Protein AF-A0A382E3S7-F1 (afdb_monomer_lite)

Foldseek 3Di:
DDPDQWWWAFPPPRDIDRDWAFDPVQQDPVVRRTGTTFIADPVRHTDDDPPPPPPDDDDPVVVVVVVVVVVVPDDDDPVRVVVVVVVVVVVVVVVVVVVVVVVVVVVPPPDDDDDDDDDDDDDDDDDDDDDD

pLDDT: mean 80.13, std 17.56, range [38.5, 95.25]

Radius of gyration: 40.9 Å; chains: 1; bounding box: 57×37×119 Å

Organism: NCBI:txid408172

Sequence (132 aa):
MGKIQQLWRCPECNFETNYRGSCKDCSDKETNMWVQRERINADGSVYEKKLVSSTKGIDPEQMRAAFKANRAKQKKTRKQIAADKERQEAELEALKAAQAEQKAAEGSDHVHGPDCDHSSPDEIVFGVSEEE

Seconda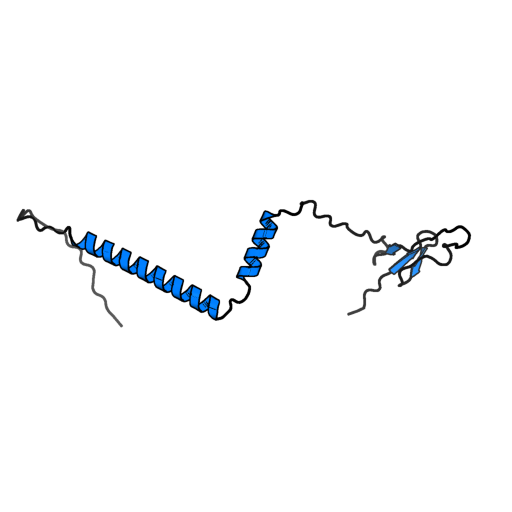ry structure (DSSP, 8-state):
----PPEEE-TTT--EESS-SB-TTT-BTTTTB--BPEEE-TTS-B--------SS---HHHHHHHHHHHHHHSPPPHHHHHHHHHHHHHHHHHHHHHHHHHHHHHTT------------------------

Structure (mmCIF, N/CA/C/O backbone):
data_AF-A0A382E3S7-F1
#
_entry.id   AF-A0A382E3S7-F1
#
loop_
_atom_site.group_PDB
_atom_site.id
_atom_site.type_symbol
_atom_site.label_atom_id
_atom_site.label_alt_id
_atom_site.label_comp_id
_atom_site.label_asym_id
_atom_site.label_entity_id
_atom_site.label_seq_id
_atom_site.pdbx_PDB_ins_code
_atom_site.Cartn_x
_atom_site.Cartn_y
_atom_site.Cartn_z
_atom_site.occupancy
_atom_site.B_iso_or_equiv
_atom_site.auth_seq_id
_atom_site.auth_comp_id
_atom_site.auth_asym_id
_atom_site.auth_atom_id
_atom_site.pdbx_PDB_model_num
ATOM 1 N N . MET A 1 1 ? -16.564 18.898 2.035 1.00 50.19 1 MET A N 1
ATOM 2 C CA . MET A 1 1 ? -16.312 17.475 2.354 1.00 50.19 1 MET A CA 1
ATOM 3 C C . MET A 1 1 ? -16.418 17.294 3.862 1.00 50.19 1 MET A C 1
ATOM 5 O O . MET A 1 1 ? -15.623 17.890 4.578 1.00 50.19 1 MET A O 1
ATOM 9 N N . GLY A 1 2 ? -17.432 16.577 4.354 1.00 61.94 2 GLY A N 1
ATOM 10 C CA . GLY A 1 2 ? -17.583 16.314 5.791 1.00 61.94 2 GLY A CA 1
ATOM 11 C C . GLY A 1 2 ? -16.500 15.351 6.284 1.00 61.94 2 GLY A C 1
ATOM 12 O O . GLY A 1 2 ? -16.167 14.395 5.587 1.00 61.94 2 GLY A O 1
ATOM 13 N N . LYS A 1 3 ? -15.917 15.603 7.461 1.00 71.19 3 LYS A N 1
ATOM 14 C CA . LYS A 1 3 ? -14.982 14.659 8.091 1.00 71.19 3 LYS A CA 1
ATOM 15 C C . LYS A 1 3 ? -15.770 13.420 8.518 1.00 71.19 3 LYS A C 1
ATOM 17 O O . LYS A 1 3 ? -16.670 13.538 9.344 1.00 71.19 3 LYS A O 1
ATOM 22 N N . ILE A 1 4 ? -15.430 12.253 7.975 1.00 70.06 4 ILE A N 1
ATOM 23 C CA . ILE A 1 4 ? -15.964 10.968 8.444 1.00 70.06 4 ILE A CA 1
ATOM 24 C C . ILE A 1 4 ? -15.457 10.772 9.878 1.00 70.06 4 ILE A C 1
ATOM 26 O O . ILE A 1 4 ? -14.257 10.585 10.090 1.00 70.06 4 ILE A O 1
ATOM 30 N N . GLN A 1 5 ? -16.349 10.885 10.863 1.00 80.19 5 GLN A N 1
ATOM 31 C CA . GLN A 1 5 ? -16.012 10.632 12.263 1.00 80.19 5 GLN A CA 1
ATOM 32 C C . GLN A 1 5 ? -15.920 9.121 12.482 1.00 80.19 5 GLN A C 1
ATOM 34 O O . GLN A 1 5 ? -16.788 8.366 12.052 1.00 80.19 5 GLN A O 1
ATOM 39 N N . GLN A 1 6 ? -14.827 8.672 13.099 1.00 88.62 6 GLN A N 1
ATOM 40 C CA . GLN A 1 6 ? -14.658 7.272 13.472 1.00 88.62 6 GLN A CA 1
ATOM 41 C C . GLN A 1 6 ? -15.352 7.035 14.808 1.00 88.62 6 GLN A C 1
ATOM 43 O O . GLN A 1 6 ? -14.973 7.651 15.802 1.00 88.62 6 GLN A O 1
ATOM 48 N N . LEU A 1 7 ? -16.327 6.132 14.821 1.00 93.75 7 LEU A N 1
ATOM 49 C CA . LEU A 1 7 ? -17.082 5.774 16.013 1.00 93.75 7 LEU A CA 1
ATOM 50 C C . LEU A 1 7 ? -16.496 4.519 16.677 1.00 93.75 7 LEU A C 1
ATOM 52 O O . LEU A 1 7 ? -15.999 3.603 16.015 1.00 93.75 7 LEU A O 1
ATOM 56 N N . TRP A 1 8 ? -16.563 4.499 18.002 1.00 94.88 8 TRP A N 1
ATOM 57 C CA . TRP A 1 8 ? -16.111 3.431 18.885 1.00 94.88 8 TRP A CA 1
ATOM 58 C C . TRP A 1 8 ? -17.223 3.108 19.880 1.00 94.88 8 TRP A C 1
ATOM 60 O O . TRP A 1 8 ? -17.720 4.015 20.545 1.00 94.88 8 TRP A O 1
ATOM 70 N N . ARG A 1 9 ? -17.592 1.836 20.021 1.00 95.25 9 ARG A N 1
ATOM 71 C CA . ARG A 1 9 ? -18.681 1.370 20.886 1.00 95.25 9 ARG A CA 1
ATOM 72 C C . ARG A 1 9 ? -18.159 0.412 21.955 1.00 95.25 9 ARG A C 1
ATOM 74 O O . ARG A 1 9 ? -17.304 -0.425 21.681 1.00 95.25 9 ARG A O 1
ATOM 81 N N . CYS A 1 10 ? -18.644 0.546 23.186 1.00 95.00 10 CYS A N 1
ATOM 82 C CA . CYS A 1 10 ? -18.407 -0.451 24.233 1.00 95.00 10 CYS A CA 1
ATOM 83 C C . CYS A 1 10 ? -19.260 -1.709 23.975 1.00 95.00 10 CYS A C 1
ATOM 85 O O . CYS A 1 10 ? -20.470 -1.549 23.818 1.00 95.00 10 CYS A O 1
ATOM 87 N N . PRO A 1 11 ? -18.689 -2.927 23.990 1.00 93.56 11 PRO A N 1
ATOM 88 C CA . PRO A 1 11 ? -19.461 -4.157 23.790 1.00 93.56 11 PRO A CA 1
ATOM 89 C C . PRO A 1 11 ? -20.428 -4.468 24.946 1.00 93.56 11 PRO A C 1
ATOM 91 O O . PRO A 1 11 ? -21.471 -5.067 24.721 1.00 93.56 11 PRO A O 1
ATOM 94 N N . GLU A 1 12 ? -20.125 -4.013 26.166 1.00 94.06 12 GLU A N 1
ATOM 95 C CA . GLU A 1 12 ? -20.923 -4.325 27.363 1.00 94.06 12 GLU A CA 1
ATOM 96 C C . GLU A 1 12 ? -22.124 -3.384 27.546 1.00 94.06 12 GLU A C 1
ATOM 98 O O . GLU A 1 12 ? -23.239 -3.812 27.825 1.00 94.06 12 GLU A O 1
ATOM 103 N N . CYS A 1 13 ? -21.906 -2.073 27.395 1.00 93.31 13 CYS A N 1
ATOM 104 C CA . CYS A 1 13 ? -22.916 -1.051 27.700 1.00 93.31 13 CYS A CA 1
ATOM 105 C C . CYS A 1 13 ? -23.410 -0.269 26.477 1.00 93.31 13 CYS A C 1
ATOM 107 O O . CYS A 1 13 ? -24.183 0.673 26.628 1.00 93.31 13 CYS A O 1
ATOM 109 N N . ASN A 1 14 ? -22.947 -0.613 25.270 1.00 92.06 14 ASN A N 1
ATOM 110 C CA . ASN A 1 14 ? -23.284 0.061 24.010 1.00 92.06 14 ASN A CA 1
ATOM 111 C C . ASN A 1 14 ? -22.984 1.571 23.961 1.00 92.06 14 ASN A C 1
ATOM 113 O O . ASN A 1 14 ? -23.419 2.252 23.036 1.00 92.06 14 ASN A O 1
ATOM 117 N N . PHE A 1 15 ? -22.210 2.111 24.907 1.00 92.62 15 PHE A N 1
ATOM 118 C CA . PHE A 1 15 ? -21.819 3.518 24.890 1.00 92.62 15 PHE A CA 1
ATOM 119 C C . PHE A 1 15 ? -20.921 3.830 23.685 1.00 92.62 15 PHE A C 1
ATOM 121 O O . PHE A 1 15 ? -19.879 3.189 23.499 1.00 92.62 15 PHE A O 1
ATOM 128 N N . GLU A 1 16 ? -21.304 4.840 22.902 1.00 92.88 16 GLU A N 1
ATOM 129 C CA . GLU A 1 16 ? -20.612 5.263 21.684 1.00 92.88 16 GLU A CA 1
ATOM 130 C C . GLU A 1 16 ? -19.790 6.530 21.885 1.00 92.88 16 GLU A C 1
ATOM 132 O O . GLU A 1 16 ? -20.173 7.462 22.593 1.00 92.88 16 GLU A O 1
ATOM 137 N N . THR A 1 17 ? -18.635 6.585 21.230 1.00 93.25 17 THR A N 1
ATOM 138 C CA . THR A 1 17 ? -17.763 7.747 21.286 1.00 93.25 17 THR A CA 1
ATOM 139 C C . THR A 1 17 ? -16.820 7.852 20.089 1.00 93.25 17 THR A C 1
ATOM 141 O O . THR A 1 17 ? -16.631 6.903 19.340 1.00 93.25 17 THR A O 1
ATOM 144 N N . ASN A 1 18 ? -16.188 9.013 19.925 1.00 92.81 18 ASN A N 1
ATOM 145 C CA . ASN A 1 18 ? -15.273 9.304 18.817 1.00 92.81 18 ASN A CA 1
ATOM 146 C C . ASN A 1 18 ? -13.796 9.020 19.141 1.00 92.81 18 ASN A C 1
ATOM 148 O O . ASN A 1 18 ? -12.920 9.246 18.306 1.00 92.81 18 ASN A O 1
ATOM 152 N N . TYR A 1 19 ? -13.493 8.564 20.358 1.00 90.44 19 TYR A N 1
ATOM 153 C CA . TYR A 1 19 ? -12.133 8.259 20.795 1.00 90.44 19 TYR A CA 1
ATOM 154 C C . TYR A 1 19 ? -11.925 6.761 21.034 1.00 90.44 19 TYR A C 1
ATOM 156 O O . TYR A 1 19 ? -12.790 6.043 21.532 1.00 90.44 19 TYR A O 1
ATOM 164 N N . ARG A 1 20 ? -10.716 6.295 20.723 1.00 92.75 20 ARG A N 1
ATOM 165 C CA . ARG A 1 20 ? -10.275 4.931 21.020 1.00 92.75 20 ARG A CA 1
ATOM 166 C C . ARG A 1 20 ? -9.900 4.809 22.497 1.00 92.75 20 ARG A C 1
ATOM 168 O O . ARG A 1 20 ? -9.210 5.677 23.022 1.00 92.75 20 ARG A O 1
ATOM 175 N N . GLY A 1 21 ? -10.277 3.710 23.147 1.00 93.56 21 GLY A N 1
ATOM 176 C CA . GLY A 1 21 ? -9.838 3.405 24.512 1.00 93.56 21 GLY A CA 1
ATOM 177 C C . GLY A 1 21 ? -10.762 2.444 25.249 1.00 93.56 21 GLY A C 1
ATOM 178 O O . GLY A 1 21 ? -11.739 1.955 24.679 1.00 93.56 21 GLY A O 1
ATOM 179 N N . SER A 1 22 ? -10.469 2.198 26.526 1.00 93.88 22 SER A N 1
ATOM 180 C CA . SER A 1 22 ? -11.295 1.353 27.390 1.00 93.88 22 SER A CA 1
ATOM 181 C C . SER A 1 22 ? -12.539 2.084 27.896 1.00 93.88 22 SER A C 1
ATOM 183 O O . SER A 1 22 ? -12.517 3.299 28.123 1.00 93.88 22 SER A O 1
ATOM 185 N N . CYS A 1 23 ? -13.649 1.363 28.031 1.00 94.69 23 CYS A N 1
ATOM 186 C CA . CYS A 1 23 ? -14.882 1.904 28.580 1.00 94.69 23 CYS A CA 1
ATOM 187 C C . CYS A 1 23 ? -14.695 2.224 30.061 1.00 94.69 23 CYS A C 1
ATOM 189 O O . CYS A 1 23 ? -14.316 1.343 30.821 1.00 94.69 23 CYS A O 1
ATOM 191 N N . LYS A 1 24 ? -14.948 3.469 30.474 1.00 90.44 24 LYS A N 1
ATOM 192 C CA . LYS A 1 24 ? -14.728 3.893 31.863 1.00 90.44 24 LYS A CA 1
ATOM 193 C C . LYS A 1 24 ? -15.689 3.206 32.833 1.00 90.44 24 LYS A C 1
ATOM 195 O O . LYS A 1 24 ? -15.273 2.869 33.929 1.00 90.44 24 LYS A O 1
ATOM 200 N N . ASP A 1 25 ? -16.928 2.986 32.405 1.00 91.69 25 ASP A N 1
ATOM 201 C CA . ASP A 1 25 ? -17.975 2.429 33.266 1.00 91.69 25 ASP A CA 1
ATOM 202 C C . ASP A 1 25 ? -17.889 0.902 33.371 1.00 91.69 25 ASP A C 1
ATOM 204 O O . ASP A 1 25 ? -18.313 0.326 34.364 1.00 91.69 25 ASP A O 1
ATOM 208 N N . CYS A 1 26 ? -17.313 0.246 32.359 1.00 93.31 26 CYS A N 1
ATOM 209 C CA . CYS A 1 26 ? -17.173 -1.213 32.319 1.00 93.31 26 CYS A CA 1
ATOM 210 C C . CYS A 1 26 ? -15.752 -1.698 32.638 1.00 93.31 26 CYS A C 1
ATOM 212 O O . CYS A 1 26 ? -15.540 -2.899 32.755 1.00 93.31 26 CYS A O 1
ATOM 214 N N . SER A 1 27 ? -14.766 -0.796 32.728 1.00 93.31 27 SER A N 1
ATOM 215 C CA . SER A 1 27 ? -13.406 -1.160 33.140 1.00 93.31 27 SER A CA 1
ATOM 216 C C . SER A 1 27 ? -13.234 -0.908 34.625 1.00 93.31 27 SER A C 1
ATOM 218 O O . SER A 1 27 ? -13.452 0.208 35.093 1.00 93.31 27 SER A O 1
ATOM 220 N N . ASP A 1 28 ? -12.760 -1.918 35.334 1.00 92.50 28 ASP A N 1
ATOM 221 C CA . ASP A 1 28 ? -12.483 -1.857 36.755 1.00 92.50 28 ASP A CA 1
ATOM 222 C C . ASP A 1 28 ? -10.996 -2.134 37.015 1.00 92.50 28 ASP A C 1
ATOM 224 O O . ASP A 1 28 ? -10.402 -3.101 36.533 1.00 92.50 28 ASP A O 1
ATOM 228 N N . LYS A 1 29 ? -10.378 -1.228 37.772 1.00 88.25 29 LYS A N 1
ATOM 229 C CA . LYS A 1 29 ? -8.959 -1.298 38.123 1.00 88.25 29 LYS A CA 1
ATOM 230 C C . LYS A 1 29 ? -8.702 -2.276 39.262 1.00 88.25 29 LYS A C 1
ATOM 232 O O . LYS A 1 29 ? -7.616 -2.840 39.309 1.00 88.25 29 LYS A O 1
ATOM 237 N N . GLU A 1 30 ? -9.663 -2.465 40.164 1.00 90.62 30 GLU A N 1
ATOM 238 C CA . GLU A 1 30 ? -9.498 -3.331 41.336 1.00 90.62 30 GLU A CA 1
ATOM 239 C C . GLU A 1 30 ? -9.514 -4.803 40.922 1.00 90.62 30 GLU A C 1
ATOM 241 O O . GLU A 1 30 ? -8.647 -5.581 41.318 1.00 90.62 30 GLU A O 1
ATOM 246 N N . THR A 1 31 ? -10.431 -5.164 40.025 1.00 90.75 31 THR A N 1
ATOM 247 C CA . THR A 1 31 ? -10.517 -6.508 39.434 1.00 90.75 31 THR A CA 1
ATOM 248 C C . THR A 1 31 ? -9.607 -6.712 38.215 1.00 90.75 31 THR A C 1
ATOM 250 O O . THR A 1 31 ? -9.568 -7.807 37.657 1.00 90.75 31 THR A O 1
ATOM 253 N N . ASN A 1 32 ? -8.839 -5.692 37.804 1.00 90.19 32 ASN A N 1
ATOM 254 C CA . ASN A 1 32 ? -8.015 -5.686 36.584 1.00 90.19 32 ASN A CA 1
ATOM 255 C C . ASN A 1 32 ? -8.791 -6.029 35.294 1.00 90.19 32 ASN A C 1
ATOM 257 O O . ASN A 1 32 ? -8.220 -6.547 34.330 1.00 90.19 32 ASN A O 1
ATOM 261 N N . MET A 1 33 ? -10.084 -5.717 35.246 1.00 92.12 33 MET A N 1
ATOM 262 C CA . MET A 1 33 ? -10.922 -5.913 34.068 1.00 92.12 33 MET A CA 1
ATOM 263 C C . MET A 1 33 ? -10.902 -4.669 33.178 1.00 92.12 33 MET A C 1
ATOM 265 O O . MET A 1 33 ? -11.354 -3.597 33.569 1.00 92.12 33 MET A O 1
ATOM 269 N N . TRP A 1 34 ? -10.418 -4.807 31.944 1.00 92.75 34 TRP A N 1
ATOM 270 C CA . TRP A 1 34 ? -10.327 -3.700 30.987 1.00 92.75 34 TRP A CA 1
ATOM 271 C C . TRP A 1 34 ? -11.161 -3.987 29.743 1.00 92.75 34 TRP A C 1
ATOM 273 O O . TRP A 1 34 ? -10.749 -4.746 28.867 1.00 92.75 34 TRP A O 1
ATOM 283 N N . VAL A 1 35 ? -12.315 -3.333 29.631 1.00 94.62 35 VAL A N 1
ATOM 284 C CA . VAL A 1 35 ? -13.209 -3.491 28.477 1.00 94.62 35 VAL A CA 1
ATOM 285 C C . VAL A 1 35 ? -12.803 -2.498 27.396 1.00 94.62 35 VAL A C 1
ATOM 287 O O . VAL A 1 35 ? -12.996 -1.291 27.552 1.00 94.62 35 VAL A O 1
ATOM 290 N N . GLN A 1 36 ? -12.219 -2.970 26.292 1.00 94.88 36 GLN A N 1
ATOM 291 C CA . GLN A 1 36 ? -11.890 -2.104 25.157 1.00 94.88 36 GLN A CA 1
ATOM 292 C C . GLN A 1 36 ? -13.121 -1.798 24.306 1.00 94.88 36 GLN A C 1
ATOM 294 O O . GLN A 1 36 ? -13.935 -2.673 24.037 1.00 94.88 36 GLN A O 1
ATOM 299 N N . ARG A 1 37 ? -13.236 -0.546 23.851 1.00 94.81 37 ARG A N 1
ATOM 300 C CA . ARG A 1 37 ? -14.230 -0.187 22.838 1.00 94.81 37 ARG A CA 1
ATOM 301 C C . ARG A 1 37 ? -13.806 -0.719 21.476 1.00 94.81 37 ARG A C 1
ATOM 303 O O . ARG A 1 37 ? -12.639 -0.609 21.091 1.00 94.81 37 ARG A O 1
ATOM 310 N N . GLU A 1 38 ? -14.777 -1.210 20.731 1.00 94.69 38 GLU A N 1
ATOM 311 C CA . GLU A 1 38 ? -14.614 -1.702 19.373 1.00 94.69 38 GLU A CA 1
ATOM 312 C C . GLU A 1 38 ? -14.930 -0.592 18.382 1.00 94.69 38 GLU A C 1
ATOM 314 O O . GLU A 1 38 ? -15.806 0.241 18.611 1.00 94.69 38 GLU A O 1
ATOM 319 N N . ARG A 1 39 ? -14.200 -0.545 17.271 1.00 94.12 39 ARG A N 1
ATOM 320 C CA . ARG A 1 39 ? -14.506 0.412 16.211 1.00 94.12 39 ARG A CA 1
ATOM 321 C C . ARG A 1 39 ? -15.773 -0.046 15.496 1.00 94.12 39 ARG A C 1
ATOM 323 O O . ARG A 1 39 ? -15.907 -1.228 15.205 1.00 94.12 39 ARG A O 1
ATOM 330 N N . ILE A 1 40 ? -16.648 0.892 15.167 1.00 94.25 40 ILE A N 1
ATOM 331 C CA . ILE A 1 40 ? -17.872 0.639 14.406 1.00 94.25 40 ILE A CA 1
ATOM 332 C C . ILE A 1 40 ? -17.862 1.422 13.092 1.00 94.25 40 ILE A C 1
ATOM 334 O O . ILE A 1 40 ? -17.265 2.498 12.970 1.00 94.25 40 ILE A O 1
ATOM 338 N N . ASN A 1 41 ? -18.475 0.824 12.081 1.00 91.25 41 ASN A N 1
ATOM 339 C CA . ASN A 1 41 ? -18.700 1.417 10.773 1.00 91.25 41 ASN A CA 1
ATOM 340 C C . ASN A 1 41 ? -19.942 2.335 10.801 1.00 91.25 41 ASN A C 1
ATOM 342 O O . ASN A 1 41 ? -20.670 2.393 11.790 1.00 91.25 41 ASN A O 1
ATOM 346 N N . ALA A 1 42 ? -20.192 3.074 9.715 1.00 86.94 42 ALA A N 1
ATOM 347 C CA . ALA A 1 42 ? -21.321 4.013 9.629 1.00 86.94 42 ALA A CA 1
ATOM 348 C C . ALA A 1 42 ? -22.706 3.329 9.625 1.00 86.94 42 ALA A C 1
ATOM 350 O O . ALA A 1 42 ? -23.699 3.942 9.996 1.00 86.94 42 ALA A O 1
ATOM 351 N N . ASP A 1 43 ? -22.762 2.065 9.217 1.00 87.56 43 ASP A N 1
ATOM 352 C CA . ASP A 1 43 ? -23.914 1.158 9.282 1.00 87.56 43 ASP A CA 1
ATOM 353 C C . ASP A 1 43 ? -24.123 0.549 10.684 1.00 87.56 43 ASP A C 1
ATOM 355 O O . ASP A 1 43 ? -25.085 -0.182 10.899 1.00 87.56 43 ASP A O 1
ATOM 359 N N . GLY A 1 44 ? -23.232 0.829 11.643 1.00 85.56 44 GLY A N 1
ATOM 360 C CA . GLY A 1 44 ? -23.298 0.301 13.007 1.00 85.56 44 GLY A CA 1
ATOM 361 C C . GLY A 1 44 ? -22.739 -1.115 13.172 1.00 85.56 44 GLY A C 1
ATOM 362 O O . GLY A 1 44 ? -22.763 -1.638 14.288 1.00 85.56 44 GLY A O 1
ATOM 363 N N . SER A 1 45 ? -22.214 -1.727 12.104 1.00 89.44 45 SER A N 1
ATOM 364 C CA . SER A 1 45 ? -21.506 -3.007 12.181 1.00 89.44 45 SER A CA 1
ATOM 365 C C . SER A 1 45 ? -20.131 -2.845 12.839 1.00 89.44 45 SER A C 1
ATOM 367 O O . SER A 1 45 ? -19.499 -1.785 12.752 1.00 89.44 45 SER A O 1
ATOM 369 N N . VAL A 1 46 ? -19.651 -3.900 13.504 1.00 91.06 46 VAL A N 1
ATOM 370 C CA . VAL A 1 46 ? -18.303 -3.926 14.090 1.00 91.06 46 VAL A CA 1
ATOM 371 C C . VAL A 1 46 ? -17.264 -3.903 12.971 1.00 91.06 46 VAL A C 1
ATOM 373 O O . VAL A 1 46 ? -17.356 -4.621 11.976 1.00 91.06 46 VAL A O 1
ATOM 376 N N . TYR A 1 47 ? -16.259 -3.047 13.125 1.00 90.75 47 TYR A N 1
ATOM 377 C CA . TYR A 1 47 ? -15.163 -2.936 12.178 1.00 90.75 47 TYR A CA 1
ATOM 378 C C . TYR A 1 47 ? -14.249 -4.157 12.282 1.00 90.75 47 TYR A C 1
ATOM 380 O O . TYR A 1 47 ? -13.415 -4.267 13.183 1.00 90.75 47 TYR A O 1
ATOM 388 N N . GLU A 1 48 ? -14.336 -5.034 11.291 1.00 88.62 48 GLU A N 1
ATOM 389 C CA . GLU A 1 48 ? -13.380 -6.117 11.118 1.00 88.62 48 GLU A CA 1
ATOM 390 C C . GLU A 1 48 ? -12.150 -5.627 10.352 1.00 88.62 48 GLU A C 1
ATOM 392 O O . GLU A 1 48 ? -12.202 -5.251 9.173 1.00 88.62 48 GLU A O 1
ATOM 397 N N . LYS A 1 49 ? -10.990 -5.658 11.015 1.00 84.75 49 LYS A N 1
ATOM 398 C CA . LYS A 1 49 ? -9.719 -5.441 10.329 1.00 84.75 49 LYS A CA 1
ATOM 399 C C . LYS A 1 49 ? -9.453 -6.650 9.437 1.00 84.75 49 LYS A C 1
ATOM 401 O O . LYS A 1 49 ? -8.966 -7.671 9.913 1.00 84.75 49 LYS A O 1
ATOM 406 N N . LYS A 1 50 ? -9.708 -6.511 8.134 1.00 83.06 50 LYS A N 1
ATOM 407 C CA . LYS A 1 50 ? -9.275 -7.503 7.144 1.00 83.06 50 LYS A CA 1
ATOM 408 C C . LYS A 1 50 ? -7.760 -7.651 7.242 1.00 83.06 50 LYS A C 1
ATOM 410 O O . LYS A 1 50 ? -7.008 -6.757 6.846 1.00 83.06 50 LYS A O 1
ATOM 415 N N . LEU A 1 51 ? -7.311 -8.766 7.810 1.00 77.88 51 LEU A N 1
ATOM 416 C CA . LEU A 1 51 ? -5.922 -9.178 7.734 1.00 77.88 51 LEU A CA 1
ATOM 417 C C . LEU A 1 51 ? -5.684 -9.558 6.279 1.00 77.88 51 LEU A C 1
ATOM 419 O O . LEU A 1 51 ? -5.978 -10.671 5.858 1.00 77.88 51 LEU A O 1
ATOM 423 N N . VAL A 1 52 ? -5.190 -8.607 5.490 1.00 74.44 52 VAL A N 1
ATOM 424 C CA . VAL A 1 52 ? -4.651 -8.911 4.167 1.00 74.44 52 VAL A CA 1
ATOM 425 C C . VAL A 1 52 ? -3.300 -9.580 4.401 1.00 74.44 52 VAL A C 1
ATOM 427 O O . VAL A 1 52 ? -2.246 -8.981 4.205 1.00 74.44 52 VAL A O 1
ATOM 430 N N . SER A 1 53 ? -3.313 -10.809 4.916 1.00 70.31 53 SER A N 1
ATOM 431 C CA . SER A 1 53 ? -2.162 -11.677 4.760 1.00 70.31 53 SER A CA 1
ATOM 432 C C . SER A 1 53 ? -2.109 -11.997 3.273 1.00 70.31 53 SER A C 1
ATOM 434 O O . SER A 1 53 ? -3.018 -12.605 2.709 1.00 70.31 53 SER A O 1
ATOM 436 N N . SER A 1 54 ? -1.070 -11.511 2.595 1.00 67.00 54 SER A N 1
ATOM 437 C CA . SER A 1 54 ? -0.754 -12.044 1.276 1.00 67.00 54 SER A CA 1
ATOM 438 C C . SER A 1 54 ? -0.561 -13.545 1.459 1.00 67.00 54 SER A C 1
ATOM 440 O O . SER A 1 54 ? 0.387 -13.971 2.113 1.00 67.00 54 SER A O 1
ATOM 442 N N . THR A 1 55 ? -1.477 -14.348 0.920 1.00 66.94 55 THR A N 1
ATOM 443 C CA . THR A 1 55 ? -1.372 -15.817 0.922 1.00 66.94 55 THR A CA 1
ATOM 444 C C . THR A 1 55 ? -0.162 -16.293 0.127 1.00 66.94 55 THR A C 1
ATOM 446 O O . THR A 1 55 ? 0.296 -17.419 0.289 1.00 66.94 55 THR A O 1
ATOM 449 N N . LYS A 1 56 ? 0.378 -15.419 -0.724 1.00 76.00 56 LYS A N 1
ATOM 450 C CA . LYS A 1 56 ? 1.610 -15.650 -1.459 1.00 76.00 56 LYS A CA 1
ATOM 451 C C . LYS A 1 56 ? 2.783 -15.261 -0.569 1.00 76.00 56 LYS A C 1
ATOM 453 O O . LYS A 1 56 ? 2.888 -14.101 -0.158 1.00 76.00 56 LYS A O 1
ATOM 458 N N . GLY A 1 57 ? 3.645 -16.239 -0.291 1.00 77.06 57 GLY A N 1
ATOM 459 C CA . GLY A 1 57 ? 4.969 -15.992 0.267 1.00 77.06 57 GLY A CA 1
ATOM 460 C C . GLY A 1 57 ? 5.757 -15.024 -0.618 1.00 77.06 57 GLY A C 1
ATOM 461 O O . GLY A 1 57 ? 5.469 -14.868 -1.805 1.00 77.06 57 GLY A O 1
ATOM 462 N N . ILE A 1 58 ? 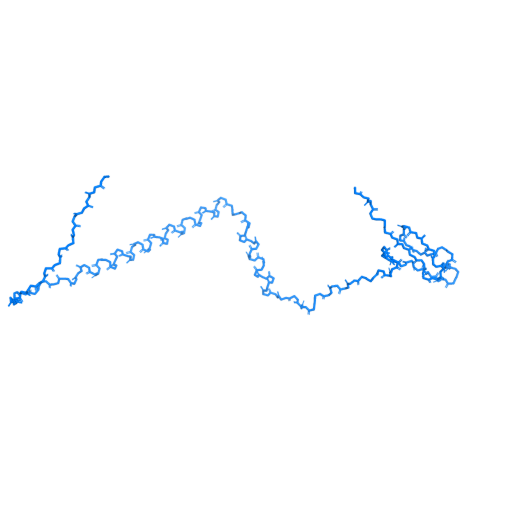6.733 -14.342 -0.024 1.00 81.38 58 ILE A N 1
ATOM 463 C CA . ILE A 1 58 ? 7.594 -13.412 -0.755 1.00 81.38 58 ILE A CA 1
ATOM 464 C C . ILE A 1 58 ? 8.436 -14.228 -1.739 1.00 81.38 58 ILE A C 1
ATOM 466 O O . ILE A 1 58 ? 9.305 -14.988 -1.319 1.00 81.38 58 ILE A O 1
ATOM 470 N N . ASP A 1 59 ? 8.188 -14.061 -3.037 1.00 89.19 59 ASP A N 1
ATOM 471 C CA . ASP A 1 59 ? 9.006 -14.670 -4.083 1.00 89.19 59 ASP A CA 1
ATOM 472 C C . ASP A 1 59 ? 10.306 -13.853 -4.269 1.00 89.19 59 ASP A C 1
ATOM 474 O O . ASP A 1 59 ? 10.262 -12.687 -4.692 1.00 89.19 59 ASP A O 1
ATOM 478 N N . PRO A 1 60 ? 11.486 -14.422 -3.950 1.00 91.50 60 PRO A N 1
ATOM 479 C CA . PRO A 1 60 ? 12.760 -13.714 -4.046 1.00 91.50 60 PRO A CA 1
ATOM 480 C C . PRO A 1 60 ? 13.132 -13.338 -5.485 1.00 91.50 60 PRO A C 1
ATOM 482 O O . PRO A 1 60 ? 13.908 -12.397 -5.694 1.00 91.50 60 PRO A O 1
ATOM 485 N N . GLU A 1 61 ? 12.629 -14.058 -6.486 1.00 92.25 61 GLU A N 1
ATOM 486 C CA . GLU A 1 61 ? 12.896 -13.750 -7.887 1.00 92.25 61 GLU A CA 1
ATOM 487 C C . GLU A 1 61 ? 12.055 -12.565 -8.356 1.00 92.25 61 GLU A C 1
ATOM 489 O O . GLU A 1 61 ? 12.595 -11.613 -8.928 1.00 92.25 61 GLU A O 1
ATOM 494 N N . GLN A 1 62 ? 10.775 -12.537 -7.981 1.00 90.94 62 GLN A N 1
ATOM 495 C CA . GLN A 1 62 ? 9.902 -11.391 -8.220 1.00 90.94 62 GLN A CA 1
ATOM 496 C C . GLN A 1 62 ? 10.444 -10.108 -7.568 1.00 90.94 62 GLN A C 1
ATOM 498 O O . GLN A 1 62 ? 10.466 -9.047 -8.197 1.00 90.94 62 GLN A O 1
ATOM 503 N N . MET A 1 63 ? 10.964 -10.200 -6.340 1.00 90.06 63 MET A N 1
ATOM 504 C CA . MET A 1 63 ? 11.596 -9.067 -5.651 1.00 90.06 63 MET A CA 1
ATOM 505 C C . MET A 1 63 ? 12.853 -8.573 -6.377 1.00 90.06 63 MET A C 1
ATOM 507 O O . MET A 1 63 ? 13.043 -7.364 -6.552 1.00 90.06 63 MET A O 1
ATOM 511 N N . ARG A 1 64 ? 13.702 -9.492 -6.860 1.00 94.50 64 ARG A N 1
ATOM 512 C CA . ARG A 1 64 ? 14.883 -9.138 -7.665 1.00 94.50 64 ARG A CA 1
ATOM 513 C C . ARG A 1 64 ? 14.493 -8.483 -8.987 1.00 94.50 64 ARG A C 1
ATOM 515 O O . ARG A 1 64 ? 15.120 -7.495 -9.373 1.00 94.50 64 ARG A O 1
ATOM 522 N N . ALA A 1 65 ? 13.465 -8.988 -9.664 1.00 94.56 65 ALA A N 1
ATOM 523 C CA . ALA A 1 65 ? 12.959 -8.409 -10.904 1.00 94.56 65 ALA A CA 1
ATOM 524 C C . ALA A 1 65 ? 12.416 -6.987 -10.682 1.00 94.56 65 ALA A C 1
ATOM 526 O O . ALA A 1 65 ? 12.799 -6.064 -11.404 1.00 94.56 65 ALA A O 1
ATOM 527 N N . ALA A 1 66 ? 11.614 -6.779 -9.633 1.00 93.44 66 ALA A N 1
ATOM 528 C CA . ALA A 1 66 ? 11.096 -5.463 -9.265 1.00 93.44 66 ALA A CA 1
ATOM 529 C C . ALA A 1 66 ? 12.226 -4.469 -8.948 1.00 93.44 66 ALA A C 1
ATOM 531 O O . ALA A 1 66 ? 12.202 -3.325 -9.408 1.00 93.44 66 ALA A O 1
ATOM 532 N N . PHE A 1 67 ? 13.260 -4.909 -8.225 1.00 94.31 67 PHE A N 1
ATOM 533 C CA . PHE A 1 67 ? 14.422 -4.074 -7.931 1.00 94.31 67 PHE A CA 1
ATOM 534 C C . PHE A 1 67 ? 15.183 -3.674 -9.200 1.00 94.31 67 PHE A C 1
ATOM 536 O O . PHE A 1 67 ? 15.501 -2.497 -9.385 1.00 94.31 67 PHE A O 1
ATOM 543 N N . LYS A 1 68 ? 15.431 -4.626 -10.110 1.00 94.44 68 LYS A N 1
ATOM 544 C CA . LYS A 1 68 ? 16.060 -4.346 -11.411 1.00 94.44 68 LYS A CA 1
ATOM 545 C C . LYS A 1 68 ? 15.232 -3.354 -12.232 1.00 94.44 68 LYS A C 1
ATOM 547 O O . LYS A 1 68 ? 15.792 -2.391 -12.748 1.00 94.44 68 LYS A O 1
ATOM 552 N N . ALA A 1 69 ? 13.914 -3.538 -12.299 1.00 92.19 69 ALA A N 1
ATOM 553 C CA . ALA A 1 69 ? 13.014 -2.641 -13.021 1.00 92.19 69 ALA A CA 1
ATOM 554 C C . ALA A 1 69 ? 13.018 -1.219 -12.435 1.00 92.19 69 ALA A C 1
ATOM 556 O O . ALA A 1 69 ? 13.099 -0.241 -13.176 1.00 92.19 69 ALA A O 1
ATOM 557 N N . ASN A 1 70 ? 12.994 -1.086 -11.107 1.00 92.56 70 ASN A N 1
ATOM 558 C CA . ASN A 1 70 ? 13.079 0.215 -10.445 1.00 92.56 70 ASN A CA 1
ATOM 559 C C . ASN A 1 70 ? 14.428 0.890 -10.692 1.00 92.56 70 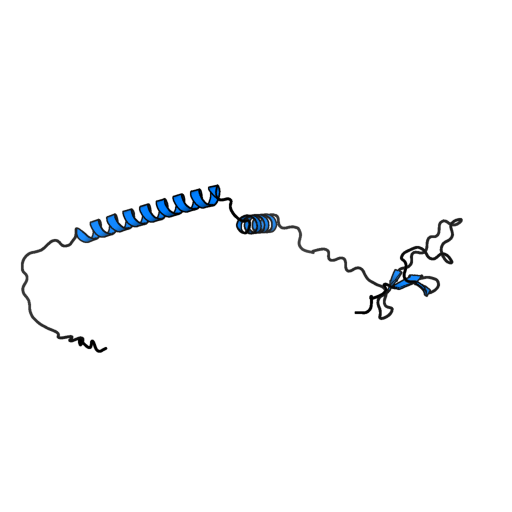ASN A C 1
ATOM 561 O O . ASN A 1 70 ? 14.467 2.079 -10.998 1.00 92.56 70 ASN A O 1
ATOM 565 N N . ARG A 1 71 ? 15.526 0.132 -10.632 1.00 88.75 71 ARG A N 1
ATOM 566 C CA . ARG A 1 71 ? 16.867 0.639 -10.938 1.00 88.75 71 ARG A CA 1
ATOM 567 C C . ARG A 1 71 ? 16.992 1.096 -12.393 1.00 88.75 71 ARG A C 1
ATOM 569 O O . ARG A 1 71 ? 17.621 2.114 -12.642 1.00 88.75 71 ARG A O 1
ATOM 576 N N . ALA A 1 72 ? 16.367 0.395 -13.338 1.00 85.75 72 ALA A N 1
ATOM 577 C CA . ALA A 1 72 ? 16.356 0.788 -14.748 1.00 85.75 72 ALA A CA 1
ATOM 578 C C . ALA A 1 72 ? 15.576 2.091 -15.004 1.00 85.75 72 ALA A C 1
ATOM 580 O O . ALA A 1 72 ? 15.946 2.861 -15.885 1.00 85.75 72 ALA A O 1
ATOM 581 N N . LYS A 1 73 ? 14.523 2.361 -14.219 1.00 86.62 73 LYS A N 1
ATOM 582 C CA . LYS A 1 73 ? 13.733 3.605 -14.292 1.00 86.62 73 LYS A CA 1
ATOM 583 C C . LYS A 1 73 ? 14.429 4.809 -13.651 1.00 86.62 73 LYS A C 1
ATOM 585 O O . LYS A 1 73 ? 14.013 5.944 -13.879 1.00 86.62 73 LYS A O 1
ATOM 590 N N . GLN A 1 74 ? 15.453 4.591 -12.826 1.00 86.06 74 GLN A N 1
ATOM 591 C CA . GLN A 1 74 ? 16.205 5.690 -12.227 1.00 86.06 74 GLN A CA 1
ATOM 592 C C . GLN A 1 74 ? 17.012 6.424 -13.300 1.00 86.06 74 GLN A C 1
ATOM 594 O O . GLN A 1 74 ? 17.612 5.813 -14.184 1.00 86.06 74 GLN A O 1
ATOM 599 N N . LYS A 1 75 ? 17.034 7.760 -13.215 1.00 86.00 75 LYS A N 1
ATOM 600 C CA . LYS A 1 75 ? 17.795 8.595 -14.148 1.00 86.00 75 LYS A CA 1
ATOM 601 C C . LYS A 1 75 ? 19.278 8.230 -14.059 1.00 86.00 75 LYS A C 1
ATOM 603 O O . LYS A 1 75 ? 19.892 8.387 -13.004 1.00 86.00 75 LYS A O 1
ATOM 608 N N . LYS A 1 76 ? 19.843 7.759 -15.174 1.00 85.62 76 LYS A N 1
ATOM 609 C CA . LYS A 1 76 ? 21.278 7.489 -15.296 1.00 85.62 76 LYS A CA 1
ATOM 610 C C . LYS A 1 76 ? 22.068 8.787 -15.147 1.00 85.62 76 LYS A C 1
ATOM 612 O O . LYS A 1 76 ? 21.623 9.858 -15.563 1.00 85.62 76 LYS A O 1
ATOM 617 N N . THR A 1 77 ? 23.254 8.694 -14.557 1.00 87.56 77 THR A N 1
ATOM 618 C CA . THR A 1 77 ? 24.155 9.848 -14.454 1.00 87.56 77 THR A CA 1
ATOM 619 C C . THR A 1 77 ? 24.758 10.176 -15.822 1.00 87.56 77 THR A C 1
ATOM 621 O O . THR A 1 77 ? 24.849 9.313 -16.693 1.00 87.56 77 THR A O 1
ATOM 624 N N . ARG A 1 78 ? 25.230 11.414 -16.023 1.00 88.00 78 ARG A N 1
ATOM 625 C CA . ARG A 1 78 ? 25.856 11.830 -17.297 1.00 88.00 78 ARG A CA 1
ATOM 626 C C . ARG A 1 78 ? 27.003 10.907 -17.729 1.00 88.00 78 ARG A C 1
ATOM 628 O O . ARG A 1 78 ? 27.093 10.563 -18.900 1.00 88.00 78 ARG A O 1
ATOM 635 N N . LYS A 1 79 ? 27.828 10.453 -16.778 1.00 90.12 79 LYS A N 1
ATOM 636 C CA . LYS A 1 79 ? 28.940 9.524 -17.036 1.00 90.12 79 LYS A CA 1
ATOM 637 C C . LYS A 1 79 ? 28.455 8.154 -17.526 1.00 90.12 79 LYS A C 1
ATOM 639 O O . LYS A 1 79 ? 29.066 7.574 -18.411 1.00 90.12 79 LYS A O 1
ATOM 644 N N . GLN A 1 80 ? 27.349 7.655 -16.971 1.00 87.56 80 GLN A N 1
ATOM 645 C CA . GLN A 1 80 ? 26.752 6.382 -17.389 1.00 87.56 80 GLN A CA 1
ATOM 646 C C . GLN A 1 80 ? 26.135 6.477 -18.786 1.00 87.56 80 GLN A C 1
ATOM 648 O O . GLN A 1 80 ? 26.281 5.554 -19.575 1.00 87.56 80 GLN A O 1
ATOM 653 N N . ILE A 1 81 ? 25.489 7.602 -19.104 1.00 89.81 81 ILE A N 1
ATOM 654 C CA . ILE A 1 81 ? 24.913 7.840 -20.434 1.00 89.81 81 ILE A CA 1
ATOM 655 C C . ILE A 1 81 ? 26.014 7.889 -21.500 1.00 89.81 81 ILE A C 1
ATOM 657 O O . ILE A 1 81 ? 25.862 7.270 -22.546 1.00 89.81 81 ILE A O 1
ATOM 661 N N . ALA A 1 82 ? 27.124 8.585 -21.229 1.00 92.50 82 ALA A N 1
ATOM 662 C CA . ALA A 1 82 ? 28.254 8.654 -22.156 1.00 92.50 82 ALA A CA 1
ATOM 663 C C . ALA A 1 82 ? 28.849 7.264 -22.441 1.00 92.50 82 ALA A C 1
ATOM 665 O O . ALA A 1 82 ? 29.015 6.902 -23.599 1.00 92.50 82 ALA A O 1
ATOM 666 N N . ALA A 1 83 ? 29.071 6.461 -21.395 1.00 91.94 83 ALA A N 1
ATOM 667 C CA . ALA A 1 83 ? 29.596 5.104 -21.543 1.00 91.94 83 ALA A CA 1
ATOM 668 C C . ALA A 1 83 ? 28.636 4.164 -22.297 1.00 91.94 83 ALA A C 1
ATOM 670 O O . ALA A 1 83 ? 29.076 3.323 -23.075 1.00 91.94 83 ALA A O 1
ATOM 671 N N . ASP A 1 84 ? 27.321 4.289 -22.081 1.00 90.31 84 ASP A N 1
ATOM 672 C CA . ASP A 1 84 ? 26.338 3.506 -22.838 1.00 90.31 84 ASP A CA 1
ATOM 673 C C . ASP A 1 84 ? 26.309 3.911 -24.319 1.00 90.31 84 ASP A C 1
ATOM 675 O O . ASP A 1 84 ? 26.176 3.041 -25.176 1.00 90.31 84 ASP A O 1
ATOM 679 N N . LYS A 1 85 ? 26.462 5.207 -24.620 1.00 94.31 85 LYS A N 1
ATOM 680 C CA . LYS A 1 85 ? 26.502 5.720 -25.994 1.00 94.31 85 LYS A CA 1
ATOM 681 C C . LYS A 1 85 ? 27.737 5.225 -26.750 1.00 94.31 85 LYS A C 1
ATOM 683 O O . LYS A 1 85 ? 27.594 4.725 -27.856 1.00 94.31 85 LYS A O 1
ATOM 688 N N . GLU A 1 86 ? 28.911 5.280 -26.128 1.00 93.44 86 GLU A N 1
ATOM 689 C CA . GLU A 1 86 ? 30.161 4.761 -26.703 1.00 93.44 86 GLU A CA 1
ATOM 690 C C . GLU A 1 86 ? 30.057 3.263 -27.027 1.00 93.44 86 GLU A C 1
ATOM 692 O O . GLU A 1 86 ? 30.434 2.818 -28.108 1.00 93.44 86 GLU A O 1
ATOM 697 N N . ARG A 1 87 ? 29.451 2.480 -26.126 1.00 93.00 87 ARG A N 1
ATOM 698 C CA . ARG A 1 87 ? 29.185 1.055 -26.366 1.00 93.00 87 ARG A CA 1
ATOM 699 C C . ARG A 1 87 ? 28.260 0.814 -27.561 1.00 93.00 87 ARG A C 1
ATOM 701 O O . ARG A 1 87 ? 28.503 -0.112 -28.323 1.00 93.00 87 ARG A O 1
ATOM 708 N N . GLN A 1 88 ? 27.204 1.616 -27.703 1.00 93.38 88 GLN A N 1
ATOM 709 C CA . GLN A 1 88 ? 26.275 1.509 -28.832 1.00 93.38 88 GLN A CA 1
ATOM 710 C C . GLN A 1 88 ? 26.942 1.892 -30.154 1.00 93.38 88 GLN A C 1
ATOM 712 O O . GLN A 1 88 ? 26.700 1.248 -31.168 1.00 93.38 88 GLN A O 1
ATOM 717 N N . GLU A 1 89 ? 27.791 2.918 -30.148 1.00 95.06 89 GLU A N 1
ATOM 718 C CA . GLU A 1 89 ? 28.541 3.336 -31.333 1.00 95.06 89 GLU A CA 1
ATOM 719 C C . GLU A 1 89 ? 29.529 2.249 -31.776 1.00 95.06 89 GLU A C 1
ATOM 721 O O . GLU A 1 89 ? 29.534 1.889 -32.951 1.00 95.06 89 GLU A O 1
ATOM 726 N N . ALA A 1 90 ? 30.269 1.644 -30.841 1.00 93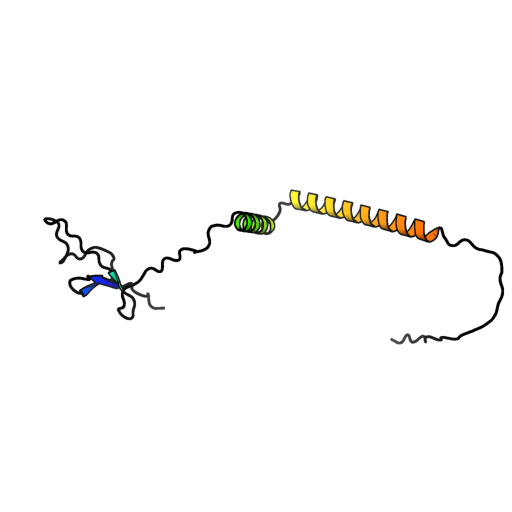.81 90 ALA A N 1
ATOM 727 C CA . ALA A 1 90 ? 31.166 0.525 -31.137 1.00 93.81 90 ALA A CA 1
ATOM 728 C C . ALA A 1 90 ? 30.421 -0.708 -31.689 1.00 93.81 90 ALA A C 1
ATOM 730 O O . ALA A 1 90 ? 30.903 -1.376 -32.602 1.00 93.81 90 ALA A O 1
ATOM 731 N N . GLU A 1 91 ? 29.227 -1.008 -31.166 1.00 93.25 91 GLU A N 1
ATOM 732 C CA . GLU A 1 91 ? 28.389 -2.108 -31.660 1.00 93.25 91 GLU A CA 1
ATOM 733 C C . GLU A 1 91 ? 27.874 -1.840 -33.084 1.00 93.25 91 GLU A C 1
ATOM 735 O O . GLU A 1 91 ? 27.923 -2.722 -33.942 1.00 93.25 91 GLU A O 1
ATOM 740 N N . LEU A 1 92 ? 27.438 -0.609 -33.371 1.00 93.44 92 LEU A N 1
ATOM 741 C CA . LEU A 1 92 ? 27.006 -0.208 -34.712 1.00 93.44 92 LEU A CA 1
ATOM 742 C C . LEU A 1 92 ? 28.156 -0.227 -35.723 1.00 93.44 92 LEU A C 1
ATOM 744 O O . LEU A 1 92 ? 27.954 -0.621 -36.872 1.00 93.44 92 LEU A O 1
ATOM 748 N N . GLU A 1 93 ? 29.356 0.175 -35.312 1.00 92.69 93 GLU A N 1
ATOM 749 C CA . GLU A 1 93 ? 30.546 0.109 -36.157 1.00 92.69 93 GLU A CA 1
ATOM 750 C C . GLU A 1 93 ? 30.926 -1.342 -36.476 1.00 92.69 93 GLU A C 1
ATOM 752 O O . GLU A 1 93 ? 31.158 -1.666 -37.641 1.00 92.69 93 GLU A O 1
ATOM 757 N N . ALA A 1 94 ? 30.882 -2.239 -35.485 1.00 92.75 94 ALA A N 1
ATOM 758 C CA . ALA A 1 94 ? 31.116 -3.666 -35.692 1.00 92.75 94 ALA A CA 1
ATOM 759 C C . ALA A 1 94 ? 30.086 -4.291 -36.649 1.00 92.75 94 ALA A C 1
ATOM 761 O O . ALA A 1 94 ? 30.454 -5.044 -37.550 1.00 92.75 94 ALA A O 1
ATOM 762 N N . LEU A 1 95 ? 28.803 -3.939 -36.513 1.00 91.81 95 LEU A N 1
ATOM 763 C CA . LEU A 1 95 ? 27.758 -4.389 -37.438 1.00 91.81 95 LEU A CA 1
ATOM 764 C C . LEU A 1 95 ? 27.973 -3.848 -38.856 1.00 91.81 95 LEU A C 1
ATOM 766 O O . LEU A 1 95 ? 27.782 -4.577 -39.828 1.00 91.81 95 LEU A O 1
ATOM 770 N N . LYS A 1 96 ? 28.398 -2.587 -38.994 1.00 92.69 96 LYS A N 1
ATOM 771 C CA . LYS A 1 96 ? 28.693 -1.981 -40.298 1.00 92.69 96 LYS A CA 1
ATOM 772 C C . LYS A 1 96 ? 29.912 -2.625 -40.961 1.00 92.69 96 LYS A C 1
ATOM 774 O O . LYS A 1 96 ? 29.882 -2.844 -42.170 1.00 92.69 96 LYS A O 1
ATOM 779 N N . ALA A 1 97 ? 30.949 -2.950 -40.191 1.00 90.38 97 ALA A N 1
ATOM 780 C CA . ALA A 1 97 ? 32.115 -3.682 -40.675 1.00 90.38 97 ALA A CA 1
ATOM 781 C C . ALA A 1 97 ? 31.731 -5.098 -41.133 1.00 90.38 97 ALA A C 1
ATOM 783 O O . ALA A 1 97 ? 32.026 -5.465 -42.265 1.00 90.38 97 ALA A O 1
ATOM 784 N N . ALA A 1 98 ? 30.961 -5.835 -40.326 1.00 89.56 98 ALA A N 1
ATOM 785 C CA . ALA A 1 98 ? 30.459 -7.159 -40.697 1.00 89.56 98 ALA A CA 1
ATOM 786 C C . ALA A 1 98 ? 29.576 -7.118 -41.960 1.00 89.56 98 ALA A C 1
ATOM 788 O O . ALA A 1 98 ? 29.672 -7.986 -42.824 1.00 89.56 98 ALA A O 1
ATOM 789 N N . GLN A 1 99 ? 28.742 -6.084 -42.115 1.00 86.88 99 GLN A N 1
ATOM 790 C CA . GLN A 1 99 ? 27.930 -5.899 -43.319 1.00 86.88 99 GLN A CA 1
ATOM 791 C C . GLN A 1 99 ? 28.783 -5.544 -44.550 1.00 86.88 99 GLN A C 1
ATOM 793 O O . GLN A 1 99 ? 28.462 -5.962 -45.662 1.00 86.88 99 GLN A O 1
ATOM 798 N N . ALA A 1 100 ? 29.858 -4.772 -44.375 1.00 85.69 100 ALA A N 1
ATOM 799 C CA . ALA A 1 100 ? 30.796 -4.462 -45.451 1.00 85.69 100 ALA A CA 1
ATOM 800 C C . ALA A 1 100 ? 31.582 -5.707 -45.893 1.00 85.69 100 ALA A C 1
ATOM 802 O O . ALA A 1 100 ? 31.755 -5.913 -47.091 1.00 85.69 100 ALA A O 1
ATOM 803 N N . GLU A 1 101 ? 31.984 -6.565 -44.953 1.00 81.56 101 GLU A N 1
ATOM 804 C CA . GLU A 1 101 ? 32.623 -7.854 -45.245 1.00 81.56 101 GLU A CA 1
ATOM 805 C C . GLU A 1 101 ? 31.682 -8.803 -45.996 1.00 81.56 101 GLU A C 1
ATOM 807 O O . GLU A 1 101 ? 32.090 -9.400 -46.989 1.00 81.56 101 GLU A O 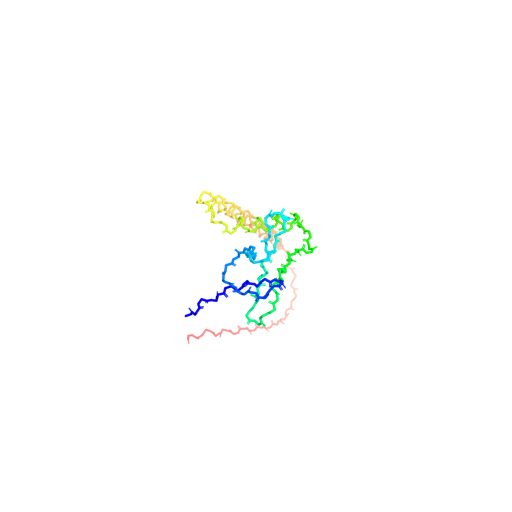1
ATOM 812 N N . GLN A 1 102 ? 30.406 -8.886 -45.600 1.00 78.94 102 GLN A N 1
ATOM 813 C CA . GLN A 1 102 ? 29.405 -9.676 -46.331 1.00 78.94 102 GLN A CA 1
ATOM 814 C C . GLN A 1 102 ? 29.202 -9.166 -47.765 1.00 78.94 102 GLN A C 1
ATOM 816 O O . GLN A 1 102 ? 29.225 -9.958 -48.702 1.00 78.94 102 GLN A O 1
ATOM 821 N N . LYS A 1 103 ? 29.096 -7.846 -47.966 1.00 80.06 103 LYS A N 1
ATOM 822 C CA . LYS A 1 103 ? 28.978 -7.255 -49.313 1.00 80.06 103 LYS A CA 1
ATOM 823 C C . LYS A 1 103 ? 30.230 -7.455 -50.170 1.00 80.06 103 LYS A C 1
ATOM 825 O O . LYS A 1 103 ? 30.117 -7.616 -51.381 1.00 80.06 103 LYS A O 1
ATOM 830 N N . ALA A 1 104 ? 31.418 -7.441 -49.567 1.00 71.38 104 ALA A N 1
ATOM 831 C CA . ALA A 1 104 ? 32.668 -7.722 -50.271 1.00 71.38 104 ALA A CA 1
ATOM 832 C C . ALA A 1 104 ? 32.792 -9.206 -50.657 1.00 71.38 104 ALA A C 1
ATOM 834 O O . ALA A 1 104 ? 33.310 -9.512 -51.729 1.00 71.38 104 ALA A O 1
ATOM 835 N N . ALA A 1 105 ? 32.278 -10.116 -49.824 1.00 64.69 105 ALA A N 1
ATOM 836 C CA . ALA A 1 105 ? 32.223 -11.544 -50.125 1.00 64.69 105 ALA A CA 1
ATOM 837 C C . ALA A 1 105 ? 31.206 -11.867 -51.238 1.00 64.69 105 ALA A C 1
ATOM 839 O O . ALA A 1 105 ? 31.518 -12.645 -52.135 1.00 64.69 105 ALA A O 1
ATOM 840 N N . GLU A 1 106 ? 30.032 -11.227 -51.241 1.00 57.69 106 GLU A N 1
ATOM 841 C CA . GLU A 1 106 ? 29.011 -11.400 -52.290 1.00 57.69 106 GLU A CA 1
ATOM 842 C C . GLU A 1 106 ? 29.403 -10.750 -53.633 1.00 57.69 106 GLU A C 1
ATOM 844 O O . GLU A 1 106 ? 28.981 -11.209 -54.691 1.00 57.69 106 GLU A O 1
ATOM 849 N N . GLY A 1 107 ? 30.254 -9.716 -53.626 1.00 55.81 107 GLY A N 1
ATOM 850 C CA . GLY A 1 107 ? 30.768 -9.072 -54.843 1.00 55.81 107 GLY A CA 1
ATOM 851 C C . GLY A 1 107 ? 31.890 -9.833 -55.565 1.00 55.81 107 GLY A C 1
ATOM 852 O O . GLY A 1 107 ? 32.319 -9.398 -56.632 1.00 55.81 107 GLY A O 1
ATOM 853 N N . SER A 1 108 ? 32.381 -10.945 -55.004 1.00 47.09 108 SER A N 1
ATOM 854 C CA . SER A 1 108 ? 33.512 -11.710 -55.551 1.00 47.09 108 SER A CA 1
ATOM 855 C C . SER A 1 108 ? 33.103 -12.922 -56.400 1.00 47.09 108 SER A C 1
ATOM 857 O O . SER A 1 108 ? 33.990 -13.576 -56.948 1.00 47.09 108 SER A O 1
ATOM 859 N N . ASP A 1 109 ? 31.807 -13.224 -56.538 1.00 49.53 109 ASP A N 1
ATOM 860 C CA . ASP A 1 109 ? 31.332 -14.441 -57.221 1.00 49.53 109 ASP A CA 1
ATOM 861 C C . ASP A 1 109 ? 30.498 -14.157 -58.486 1.00 49.53 109 ASP A C 1
ATOM 863 O O . ASP A 1 109 ? 29.563 -14.878 -58.824 1.00 49.53 109 ASP A O 1
ATOM 867 N N . HIS A 1 110 ? 30.849 -13.100 -59.230 1.00 45.03 110 HIS A N 1
ATOM 868 C CA . HIS A 1 110 ? 30.437 -12.970 -60.632 1.00 45.03 110 HIS A CA 1
ATOM 869 C C . HIS A 1 110 ? 31.631 -13.191 -61.566 1.00 45.03 110 HIS A C 1
ATOM 871 O O . HIS A 1 110 ? 32.170 -12.274 -62.187 1.00 45.03 110 HIS A O 1
ATOM 877 N N . VAL A 1 111 ? 32.060 -14.452 -61.638 1.00 45.50 111 VAL A N 1
ATOM 878 C CA . VAL A 1 111 ? 32.980 -14.953 -62.661 1.00 45.50 111 VAL A CA 1
ATOM 879 C C . VAL A 1 111 ? 32.255 -14.937 -64.012 1.00 45.50 111 VAL A C 1
ATOM 881 O O . VAL A 1 111 ? 31.290 -15.669 -64.218 1.00 45.50 111 VAL A O 1
ATOM 884 N N . HIS A 1 112 ? 32.729 -14.101 -64.940 1.00 43.50 112 HIS A N 1
ATOM 885 C CA . HIS A 1 112 ? 32.408 -14.203 -66.365 1.00 43.50 112 HIS A CA 1
ATOM 886 C C . HIS A 1 112 ? 32.864 -15.574 -66.897 1.00 43.50 112 HIS A C 1
ATOM 888 O O . HIS A 1 112 ? 34.064 -15.834 -66.999 1.00 43.50 112 HIS A O 1
ATOM 894 N N . GLY A 1 113 ? 31.911 -16.442 -67.240 1.00 38.50 113 GLY A N 1
ATOM 895 C CA . GLY A 1 113 ? 32.122 -17.599 -68.115 1.00 38.50 113 GLY A CA 1
ATOM 896 C C . GLY A 1 113 ? 31.817 -17.227 -69.576 1.00 38.50 113 GLY A C 1
ATOM 897 O O . GLY A 1 113 ? 30.969 -16.363 -69.797 1.00 38.50 113 GLY A O 1
ATOM 898 N N . PRO A 1 114 ? 32.508 -17.823 -70.566 1.00 53.72 114 PRO A N 1
ATOM 899 C CA . PRO A 1 114 ? 32.425 -17.410 -71.962 1.00 53.72 114 PRO A CA 1
ATOM 900 C C . PRO A 1 114 ? 31.119 -17.871 -72.624 1.00 53.72 114 PRO A C 1
ATOM 902 O O . PRO A 1 114 ? 30.627 -18.962 -72.344 1.00 53.72 114 PRO A O 1
ATOM 905 N N . ASP A 1 115 ? 30.614 -17.004 -73.499 1.00 45.34 115 ASP A N 1
ATOM 906 C CA . ASP A 1 115 ? 29.645 -17.199 -74.584 1.00 45.34 115 ASP A CA 1
ATOM 907 C C . ASP A 1 115 ? 28.904 -18.547 -74.663 1.00 45.34 115 A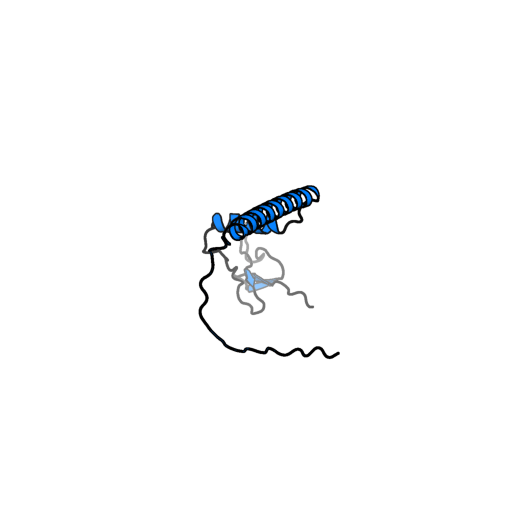SP A C 1
ATOM 909 O O . ASP A 1 115 ? 29.422 -19.534 -75.186 1.00 45.34 115 ASP A O 1
ATOM 913 N N . CYS A 1 116 ? 27.619 -18.525 -74.296 1.00 42.56 116 CYS A N 1
ATOM 914 C CA . CYS A 1 116 ? 26.605 -19.439 -74.820 1.00 42.56 116 CYS A CA 1
ATOM 915 C C . CYS A 1 116 ? 25.364 -18.619 -75.210 1.00 42.56 116 CYS A C 1
ATOM 917 O O . CYS A 1 116 ? 24.516 -18.302 -74.378 1.00 42.56 116 CYS A O 1
ATOM 919 N N . ASP A 1 117 ? 25.302 -18.254 -76.486 1.00 48.75 117 ASP A N 1
ATOM 920 C CA . ASP A 1 117 ? 24.156 -17.671 -77.183 1.00 48.75 117 ASP A CA 1
ATOM 921 C C . ASP A 1 117 ? 23.011 -18.695 -77.270 1.00 48.75 117 ASP A C 1
ATOM 923 O O . ASP A 1 117 ? 23.228 -19.769 -77.823 1.00 48.75 117 ASP A O 1
ATOM 927 N N . HIS A 1 118 ? 21.825 -18.381 -76.727 1.00 47.22 118 HIS A N 1
ATOM 928 C CA . HIS A 1 118 ? 20.528 -18.907 -77.184 1.00 47.22 118 HIS A CA 1
ATOM 929 C C . HIS A 1 118 ? 19.350 -18.030 -76.693 1.00 47.22 118 HIS A C 1
ATOM 931 O O . HIS A 1 118 ? 18.843 -18.178 -75.588 1.00 47.22 118 HIS A O 1
ATOM 937 N N . SER A 1 119 ? 18.899 -17.145 -77.587 1.00 39.88 119 SER A N 1
ATOM 938 C CA . SER A 1 119 ? 17.489 -16.936 -77.981 1.00 39.88 119 SER A CA 1
ATOM 939 C C . SER A 1 119 ? 16.389 -16.572 -76.946 1.00 39.88 119 SER A C 1
ATOM 941 O O . SER A 1 119 ? 15.712 -17.448 -76.426 1.00 39.88 119 SER A O 1
ATOM 943 N N . SER A 1 120 ? 16.038 -15.270 -76.947 1.00 49.94 120 SER A N 1
ATOM 944 C CA . SER A 1 120 ? 14.672 -14.697 -77.141 1.00 49.94 120 SER A CA 1
ATOM 945 C C . SER A 1 120 ? 13.606 -14.797 -76.009 1.00 49.94 120 SER A C 1
ATOM 947 O O . SER A 1 120 ? 13.820 -15.488 -75.023 1.00 49.94 120 SER A O 1
ATOM 949 N N . PRO A 1 121 ? 12.488 -14.033 -76.080 1.00 61.25 121 PRO A N 1
ATOM 950 C CA . PRO A 1 121 ? 12.308 -12.743 -75.402 1.00 61.25 121 PRO A CA 1
ATOM 951 C C . PRO A 1 121 ? 11.120 -12.756 -74.417 1.00 61.25 121 PRO A C 1
ATOM 953 O O . PRO A 1 121 ? 10.223 -13.572 -74.567 1.00 61.25 121 PRO A O 1
ATOM 956 N N . ASP A 1 122 ? 11.043 -11.807 -73.480 1.00 46.12 122 ASP A N 1
ATOM 957 C CA . ASP A 1 122 ? 9.727 -11.276 -73.102 1.00 46.12 122 ASP A CA 1
ATOM 958 C C . ASP A 1 122 ? 9.805 -9.879 -72.477 1.00 46.12 122 ASP A C 1
ATOM 960 O O . ASP A 1 122 ? 10.584 -9.570 -71.574 1.00 46.12 122 ASP A O 1
ATOM 964 N N . GLU A 1 123 ? 8.969 -9.040 -73.065 1.00 54.34 123 GLU A N 1
ATOM 965 C CA . GLU A 1 123 ? 8.644 -7.655 -72.782 1.00 54.34 123 GLU A CA 1
ATOM 966 C C . GLU A 1 123 ? 7.974 -7.537 -71.408 1.00 54.34 123 GLU A C 1
ATOM 968 O O . GLU A 1 123 ? 6.921 -8.130 -71.194 1.00 54.34 123 GLU A O 1
ATOM 973 N N . ILE A 1 124 ? 8.496 -6.709 -70.497 1.00 55.19 124 ILE A N 1
ATOM 974 C CA . ILE A 1 124 ? 7.644 -6.084 -69.476 1.00 55.19 124 ILE A CA 1
ATOM 975 C C . ILE A 1 124 ? 8.044 -4.617 -69.333 1.00 55.19 124 ILE A C 1
ATOM 977 O O . ILE A 1 124 ? 8.968 -4.242 -68.612 1.00 55.19 124 ILE A O 1
ATOM 981 N N . VAL A 1 125 ? 7.302 -3.789 -70.060 1.00 52.19 125 VAL A N 1
ATOM 982 C CA . VAL A 1 125 ? 7.211 -2.341 -69.893 1.00 52.19 125 VAL A CA 1
ATOM 983 C C . VAL A 1 125 ? 6.580 -2.056 -68.526 1.00 52.19 125 VAL A C 1
ATOM 985 O O . VAL A 1 125 ? 5.436 -2.438 -68.289 1.00 52.19 125 VAL A O 1
ATOM 988 N N . PHE A 1 126 ? 7.284 -1.351 -67.639 1.00 43.56 126 PHE A N 1
ATOM 989 C CA . PHE A 1 126 ? 6.645 -0.644 -66.526 1.00 43.56 126 PHE A CA 1
ATOM 990 C C . PHE A 1 126 ? 6.853 0.854 -66.709 1.00 43.56 126 PHE A C 1
ATOM 992 O O . PHE A 1 126 ? 7.976 1.339 -66.837 1.00 43.56 126 PHE A O 1
ATOM 999 N N . GLY A 1 127 ? 5.719 1.542 -66.827 1.00 45.12 127 GLY A N 1
ATOM 1000 C CA . GLY A 1 127 ? 5.606 2.906 -67.301 1.00 45.12 127 GLY A CA 1
ATOM 1001 C C . GLY A 1 127 ? 6.250 3.933 -66.380 1.00 45.12 127 GLY A C 1
ATOM 1002 O O . GLY A 1 127 ? 6.151 3.870 -65.156 1.00 45.12 127 GLY A O 1
ATOM 1003 N N . VAL A 1 128 ? 6.867 4.910 -67.032 1.00 50.28 128 VAL A N 1
ATOM 1004 C CA . VAL A 1 128 ? 7.122 6.242 -66.500 1.00 50.28 128 VAL A CA 1
ATOM 1005 C C . VAL A 1 128 ? 5.781 6.965 -66.384 1.00 50.28 128 VAL A C 1
ATOM 1007 O O . VAL A 1 128 ? 5.107 7.151 -67.394 1.00 50.28 128 VAL A O 1
ATOM 1010 N N . SER A 1 129 ? 5.444 7.407 -65.176 1.00 53.62 129 SER A N 1
ATOM 1011 C CA . SER A 1 129 ? 4.601 8.585 -64.951 1.00 53.62 129 SER A CA 1
ATOM 1012 C C . SER A 1 129 ? 5.132 9.312 -63.717 1.00 53.62 129 SER A C 1
ATOM 1014 O O . SER A 1 129 ? 4.775 9.001 -62.582 1.00 53.62 129 SER A O 1
ATOM 1016 N N . GLU A 1 130 ? 6.058 10.237 -63.965 1.00 54.56 130 GLU A N 1
ATOM 1017 C CA . GLU A 1 130 ? 6.206 11.458 -63.177 1.00 54.56 130 GLU A CA 1
ATOM 1018 C C . GLU A 1 130 ? 5.079 12.403 -63.593 1.00 54.56 130 GLU A C 1
ATOM 1020 O O . GLU A 1 130 ? 4.970 12.716 -64.775 1.00 54.56 130 GLU A O 1
ATOM 1025 N N . GLU A 1 131 ? 4.281 12.885 -62.646 1.00 57.41 131 GLU A N 1
ATOM 1026 C CA . GLU A 1 131 ? 3.613 14.180 -62.780 1.00 57.41 131 GLU A CA 1
ATOM 1027 C C . GLU A 1 131 ? 3.230 14.724 -61.392 1.00 57.41 131 GLU A C 1
ATOM 1029 O O . GLU A 1 131 ? 2.447 14.131 -60.649 1.00 57.41 131 GLU A O 1
ATOM 1034 N N . GLU A 1 132 ? 3.985 15.767 -61.038 1.00 44.38 132 GLU A N 1
ATOM 1035 C CA . GLU A 1 132 ? 3.647 17.028 -60.351 1.00 44.38 132 GLU A CA 1
ATOM 1036 C C . GLU A 1 132 ? 2.217 17.236 -59.810 1.00 44.38 132 GLU A C 1
ATOM 1038 O O . GLU A 1 132 ? 1.234 17.078 -60.567 1.00 44.38 132 GLU A O 1
#